Protein AF-A0A2D9JAF1-F1 (afdb_monomer_lite)

Sequence (52 aa):
MSDGTKRRRRIVLAMTGASGAPIAVRLLQVMRRDPDVEVHLTISPSGAAVLQ

Structure (mmCIF, N/CA/C/O backbone):
data_AF-A0A2D9JAF1-F1
#
_entry.id   AF-A0A2D9JAF1-F1
#
loop_
_atom_site.group_PDB
_atom_site.id
_atom_site.type_symbol
_atom_site.label_atom_id
_atom_site.label_alt_id
_atom_site.label_comp_id
_atom_site.label_asym_id
_atom_site.label_entity_id
_atom_site.label_seq_id
_atom_site.pdbx_PDB_ins_code
_atom_site.Cartn_x
_atom_site.Cartn_y
_atom_site.Cartn_z
_atom_site.occupancy
_atom_site.B_iso_or_equiv
_atom_site.auth_seq_id
_atom_site.auth_comp_id
_atom_site.auth_asym_id
_atom_site.auth_atom_id
_atom_site.pdbx_PDB_model_num
ATOM 1 N N . MET A 1 1 ? -19.143 5.296 31.804 1.00 50.44 1 MET A N 1
ATOM 2 C CA . MET A 1 1 ? -19.184 5.115 30.338 1.00 50.44 1 MET A CA 1
ATOM 3 C C . MET A 1 1 ? -17.781 5.368 29.832 1.00 50.44 1 MET A C 1
ATOM 5 O O . MET A 1 1 ? -17.376 6.515 29.723 1.00 50.44 1 MET A O 1
ATOM 9 N N . SER A 1 2 ? -16.990 4.307 29.707 1.00 45.59 2 SER A N 1
ATOM 10 C CA . SER A 1 2 ? -15.56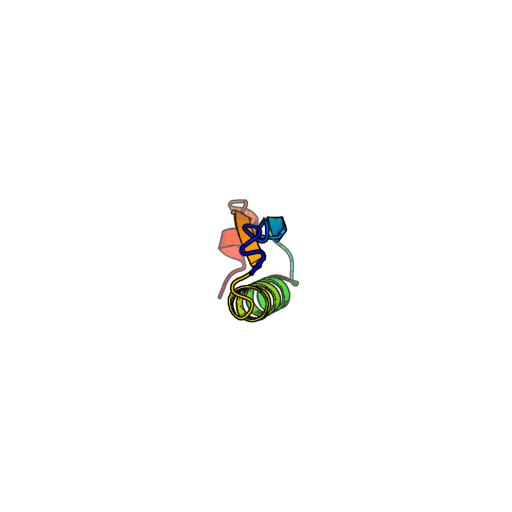4 4.411 29.407 1.00 45.59 2 SER A 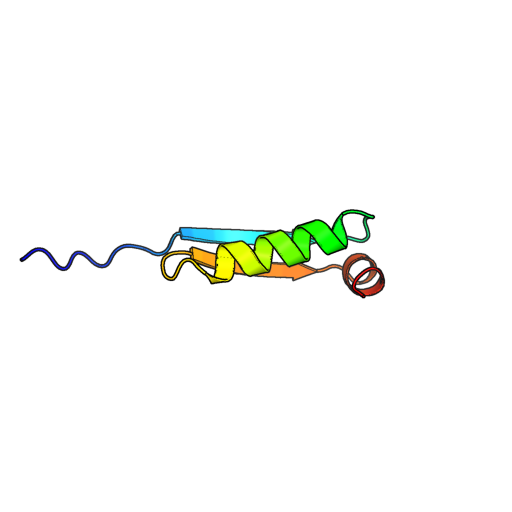CA 1
ATOM 11 C C . SER A 1 2 ? -15.382 4.684 27.915 1.00 45.59 2 SER A C 1
ATOM 13 O O . SER A 1 2 ? -15.233 3.750 27.134 1.00 45.59 2 SER A O 1
ATOM 15 N N . ASP A 1 3 ? -15.418 5.956 27.520 1.00 60.66 3 ASP A N 1
ATOM 16 C CA . ASP A 1 3 ? -14.884 6.403 26.231 1.00 60.66 3 ASP A CA 1
ATOM 17 C C . ASP A 1 3 ? -13.351 6.412 26.324 1.00 60.66 3 ASP A C 1
ATOM 19 O O . ASP A 1 3 ? -12.691 7.430 26.524 1.00 60.66 3 ASP A O 1
ATOM 23 N N . GLY A 1 4 ? -12.781 5.207 26.335 1.00 57.25 4 GLY A N 1
ATOM 24 C CA . GLY A 1 4 ? -11.350 5.013 26.184 1.00 57.25 4 GLY A CA 1
ATOM 25 C C . GLY A 1 4 ? -11.042 5.118 24.704 1.00 57.25 4 GLY A C 1
ATOM 26 O O . GLY A 1 4 ? -11.383 4.203 23.959 1.00 57.25 4 GLY A O 1
ATOM 27 N N . THR A 1 5 ? -10.416 6.216 24.285 1.00 64.38 5 THR A N 1
ATOM 28 C CA . THR A 1 5 ? -9.908 6.443 22.926 1.00 64.38 5 THR A CA 1
ATOM 29 C C . THR A 1 5 ? -9.229 5.184 22.386 1.00 64.38 5 THR A C 1
ATOM 31 O O . THR A 1 5 ? -8.074 4.875 22.692 1.00 64.38 5 THR A O 1
ATOM 34 N N . LYS A 1 6 ? -9.973 4.407 21.593 1.00 72.56 6 LYS A N 1
ATOM 35 C CA . LYS A 1 6 ? -9.483 3.155 21.027 1.00 72.56 6 LYS A CA 1
ATOM 36 C C . LYS A 1 6 ? -8.365 3.525 20.059 1.00 72.56 6 LYS A C 1
ATOM 38 O O . LYS A 1 6 ? -8.593 4.196 19.053 1.00 72.56 6 LYS A O 1
ATOM 43 N N . ARG A 1 7 ? -7.121 3.177 20.401 1.00 83.12 7 ARG A N 1
ATOM 44 C CA . ARG A 1 7 ? -5.976 3.502 19.543 1.00 83.12 7 ARG A CA 1
ATOM 45 C C . ARG A 1 7 ? -6.131 2.767 18.218 1.00 83.12 7 ARG A C 1
ATOM 47 O O . ARG A 1 7 ? -6.177 1.538 18.205 1.00 83.12 7 ARG A O 1
ATOM 54 N N . ARG A 1 8 ? -6.159 3.533 17.124 1.00 89.75 8 ARG A N 1
ATOM 55 C CA . ARG A 1 8 ? -6.139 2.985 15.767 1.00 89.75 8 ARG A CA 1
ATOM 56 C C . ARG A 1 8 ? -4.936 2.068 15.582 1.00 89.75 8 ARG A C 1
ATOM 58 O O . ARG A 1 8 ? -3.823 2.383 16.017 1.00 89.75 8 ARG A O 1
ATOM 65 N N . ARG A 1 9 ? -5.153 0.945 14.909 1.00 95.50 9 ARG A N 1
ATOM 66 C CA . ARG A 1 9 ? -4.105 0.024 14.485 1.00 95.50 9 ARG A CA 1
ATOM 67 C C . ARG A 1 9 ? -3.373 0.639 13.295 1.00 95.50 9 ARG A C 1
ATOM 69 O O . ARG A 1 9 ? -3.932 0.753 12.209 1.00 95.50 9 ARG A O 1
ATOM 76 N N . ARG A 1 10 ? -2.120 1.038 13.511 1.00 96.69 10 ARG A N 1
ATOM 77 C CA . ARG A 1 10 ? -1.270 1.662 12.489 1.00 96.69 10 ARG A CA 1
ATOM 78 C C . ARG A 1 10 ? -0.434 0.606 11.779 1.00 96.69 10 ARG A C 1
ATOM 80 O O . ARG A 1 10 ? 0.239 -0.183 12.441 1.00 96.69 10 ARG A O 1
ATOM 87 N N . ILE A 1 11 ? -0.484 0.590 10.452 1.00 97.50 11 ILE A N 1
ATOM 88 C CA . ILE A 1 11 ? 0.216 -0.376 9.600 1.00 97.50 11 ILE A CA 1
ATOM 89 C C . ILE A 1 11 ? 1.059 0.398 8.590 1.00 97.50 11 ILE A C 1
ATOM 91 O O . ILE A 1 11 ? 0.527 1.205 7.833 1.00 97.50 11 ILE A O 1
ATOM 95 N N . VAL A 1 12 ? 2.363 0.130 8.551 1.00 97.75 12 VAL A N 1
ATOM 96 C CA . VAL A 1 12 ? 3.230 0.609 7.468 1.00 97.75 12 VAL A CA 1
ATOM 97 C C . VAL A 1 12 ? 3.264 -0.464 6.387 1.00 97.75 12 VAL A C 1
ATOM 99 O O . VAL A 1 12 ? 3.644 -1.602 6.665 1.00 97.75 12 VAL A O 1
ATOM 102 N N . LEU A 1 13 ? 2.857 -0.114 5.168 1.00 97.00 13 LEU A N 1
ATOM 103 C CA . LEU A 1 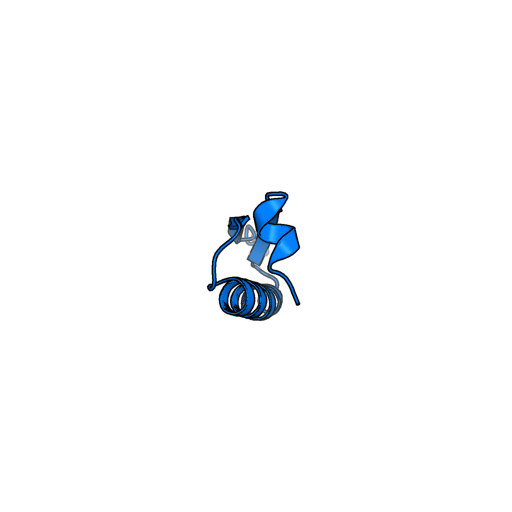13 ? 2.883 -1.008 4.013 1.00 97.00 13 LEU A CA 1
ATOM 104 C C . LEU A 1 13 ? 3.876 -0.467 2.9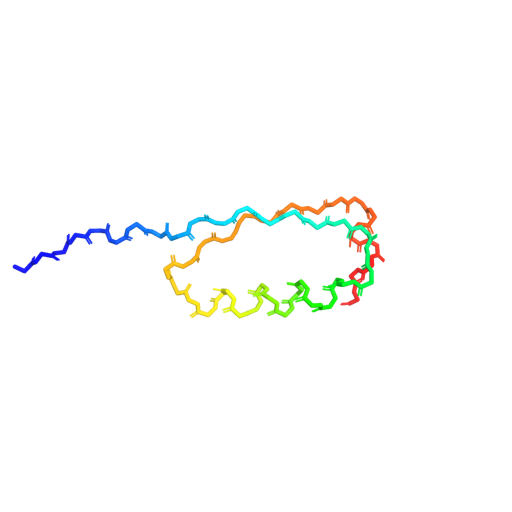87 1.00 97.00 13 LEU A C 1
ATOM 106 O O . LEU A 1 13 ? 3.664 0.611 2.441 1.00 97.00 13 LEU A O 1
ATOM 110 N N . ALA A 1 14 ? 4.933 -1.227 2.708 1.00 97.69 14 ALA A N 1
ATOM 111 C CA . ALA A 1 14 ? 5.876 -0.921 1.640 1.00 97.69 14 ALA A CA 1
ATOM 112 C C . ALA A 1 14 ? 5.560 -1.763 0.397 1.00 97.69 14 ALA A C 1
ATOM 114 O O . ALA A 1 14 ? 5.410 -2.982 0.491 1.00 97.69 14 ALA A O 1
ATOM 115 N N . MET A 1 15 ? 5.479 -1.119 -0.766 1.00 97.50 15 MET A N 1
ATOM 116 C CA . MET A 1 15 ? 5.256 -1.763 -2.060 1.00 97.50 15 MET A CA 1
ATOM 117 C C . MET A 1 15 ? 6.442 -1.531 -3.000 1.00 97.50 15 MET A C 1
ATOM 119 O O . MET A 1 15 ? 6.920 -0.408 -3.168 1.00 97.50 15 MET A O 1
ATOM 123 N N . THR A 1 16 ? 6.889 -2.602 -3.650 1.00 97.31 16 THR A N 1
ATOM 124 C CA . THR A 1 16 ? 7.926 -2.587 -4.692 1.00 97.31 16 THR A CA 1
ATOM 125 C C . THR A 1 16 ? 7.371 -3.125 -6.014 1.00 97.31 16 THR A C 1
ATOM 127 O O . THR A 1 16 ? 6.208 -3.525 -6.089 1.00 97.31 16 THR A O 1
ATOM 130 N N . GLY A 1 17 ? 8.181 -3.111 -7.079 1.00 97.50 17 GLY A N 1
ATOM 131 C CA . GLY A 1 17 ? 7.797 -3.649 -8.386 1.00 97.50 17 GLY A CA 1
ATOM 132 C C . GLY A 1 17 ? 7.702 -5.172 -8.374 1.00 97.50 17 GLY A C 1
ATOM 133 O O . GLY A 1 17 ? 8.711 -5.851 -8.538 1.00 97.50 17 GLY A O 1
ATOM 134 N N . ALA A 1 18 ? 6.494 -5.701 -8.182 1.00 96.94 18 ALA A N 1
ATOM 135 C CA . ALA A 1 18 ? 6.204 -7.131 -8.189 1.00 96.94 18 ALA A CA 1
ATOM 136 C C . ALA A 1 18 ? 4.818 -7.415 -8.789 1.00 96.94 18 ALA A C 1
ATOM 138 O O . ALA A 1 18 ? 3.923 -6.569 -8.751 1.00 96.94 18 ALA A O 1
ATOM 139 N N . SER A 1 19 ? 4.607 -8.643 -9.271 1.00 96.94 19 SER A N 1
ATOM 140 C CA . SER A 1 19 ? 3.328 -9.091 -9.852 1.00 96.94 19 SER A CA 1
ATOM 141 C C . SER A 1 19 ? 2.149 -9.063 -8.867 1.00 96.94 19 SER A C 1
ATOM 143 O O . SER A 1 19 ? 0.995 -9.097 -9.282 1.00 96.94 19 SER A O 1
ATOM 145 N N . GLY A 1 20 ? 2.419 -8.959 -7.562 1.00 96.12 20 GLY A N 1
ATOM 146 C CA . GLY A 1 20 ? 1.409 -8.864 -6.507 1.00 96.12 20 GLY A CA 1
ATOM 147 C C . GLY A 1 20 ? 0.740 -7.491 -6.355 1.00 96.12 20 GLY A C 1
ATOM 148 O O . GLY A 1 20 ? -0.094 -7.339 -5.463 1.00 96.12 20 GLY A O 1
ATOM 149 N N . ALA A 1 21 ? 1.065 -6.488 -7.178 1.00 96.69 21 ALA A N 1
ATOM 150 C CA . ALA A 1 21 ? 0.503 -5.138 -7.054 1.00 96.69 21 ALA A CA 1
ATOM 151 C C . ALA A 1 21 ? -1.046 -5.090 -7.023 1.00 96.69 21 ALA A C 1
ATOM 153 O O . ALA A 1 21 ? -1.585 -4.415 -6.140 1.00 96.69 21 ALA A O 1
ATOM 154 N N . PRO A 1 22 ? -1.792 -5.862 -7.846 1.00 96.69 22 PRO A N 1
ATOM 155 C CA . PRO A 1 22 ? -3.256 -5.909 -7.750 1.00 96.69 22 PRO A CA 1
ATOM 156 C C . PRO A 1 22 ? -3.763 -6.432 -6.396 1.00 96.69 22 PRO A C 1
ATOM 158 O O . PRO A 1 22 ? -4.781 -5.969 -5.879 1.00 96.69 22 PRO A O 1
ATOM 161 N N . ILE A 1 23 ? -3.032 -7.368 -5.781 1.00 96.75 23 ILE A N 1
ATOM 162 C CA . ILE A 1 23 ? -3.361 -7.910 -4.455 1.00 96.75 23 ILE A CA 1
ATOM 163 C C . ILE A 1 23 ? -3.134 -6.841 -3.383 1.00 96.75 23 ILE A C 1
ATOM 165 O O . ILE A 1 23 ? -3.977 -6.675 -2.504 1.00 96.75 23 ILE A O 1
ATOM 169 N N . ALA A 1 24 ? -2.042 -6.080 -3.471 1.00 96.44 24 ALA A N 1
ATOM 170 C CA . ALA A 1 24 ? -1.767 -4.983 -2.545 1.00 96.44 24 ALA A CA 1
ATOM 171 C C . ALA A 1 24 ? -2.840 -3.880 -2.625 1.00 96.44 24 ALA A C 1
ATOM 173 O O . ALA A 1 24 ? -3.317 -3.406 -1.592 1.00 96.44 24 ALA A O 1
ATOM 174 N N . VAL A 1 25 ? -3.309 -3.540 -3.832 1.00 96.56 25 VAL A N 1
ATOM 175 C CA . VAL A 1 25 ? -4.453 -2.629 -4.019 1.00 96.56 25 VAL A CA 1
ATOM 176 C C . VAL A 1 25 ? -5.708 -3.191 -3.350 1.00 96.56 25 VAL A C 1
ATOM 178 O O . VAL A 1 25 ? -6.392 -2.480 -2.609 1.00 96.56 25 VAL A O 1
ATOM 181 N N . ARG A 1 26 ? -6.003 -4.481 -3.551 1.00 97.50 26 ARG A N 1
ATOM 182 C CA . ARG A 1 26 ? -7.161 -5.120 -2.915 1.00 97.50 26 ARG A CA 1
ATOM 183 C C . ARG A 1 26 ? -7.054 -5.126 -1.388 1.00 97.50 26 ARG A C 1
ATOM 185 O O . ARG A 1 26 ? -8.046 -4.853 -0.713 1.00 97.50 26 ARG A O 1
ATOM 192 N N . LEU A 1 27 ? -5.869 -5.393 -0.849 1.00 97.19 27 LEU A N 1
ATOM 193 C CA . LEU A 1 27 ? -5.584 -5.335 0.583 1.00 97.19 27 LEU A CA 1
ATOM 194 C C . LEU A 1 27 ? -5.873 -3.939 1.149 1.00 97.19 27 LEU A C 1
ATOM 196 O O . LEU A 1 27 ? -6.599 -3.821 2.134 1.00 97.19 27 LEU A O 1
ATOM 200 N N . LEU A 1 28 ? -5.382 -2.886 0.489 1.00 97.31 28 LEU A N 1
ATOM 201 C CA . LEU A 1 28 ? -5.625 -1.494 0.877 1.00 97.31 28 LEU A CA 1
ATOM 202 C C . LEU A 1 28 ? -7.116 -1.138 0.862 1.00 97.31 28 LEU A C 1
ATOM 204 O O . LEU A 1 28 ? -7.609 -0.504 1.794 1.00 97.31 28 LEU A O 1
ATOM 208 N N . GLN A 1 29 ? -7.860 -1.580 -0.156 1.00 97.31 29 GLN A N 1
ATOM 209 C CA . GLN A 1 29 ? -9.313 -1.379 -0.220 1.00 97.31 29 GLN A CA 1
ATOM 210 C C . GLN A 1 29 ? -10.050 -2.059 0.938 1.00 97.31 29 GLN A C 1
ATOM 212 O O . GLN A 1 29 ? -11.045 -1.520 1.419 1.00 97.31 29 GLN A O 1
ATOM 217 N N . VAL A 1 30 ? -9.595 -3.241 1.365 1.00 97.56 30 VAL A N 1
ATOM 218 C CA . VAL A 1 30 ? -10.174 -3.958 2.508 1.00 97.56 30 VAL A CA 1
ATOM 219 C C . VAL A 1 30 ? -9.822 -3.251 3.815 1.00 97.56 30 VAL A C 1
ATOM 221 O O . VAL A 1 30 ? -10.726 -2.967 4.593 1.00 97.56 30 VAL A O 1
ATOM 224 N N . MET A 1 31 ? -8.552 -2.896 4.027 1.00 97.00 31 MET A N 1
ATOM 225 C CA .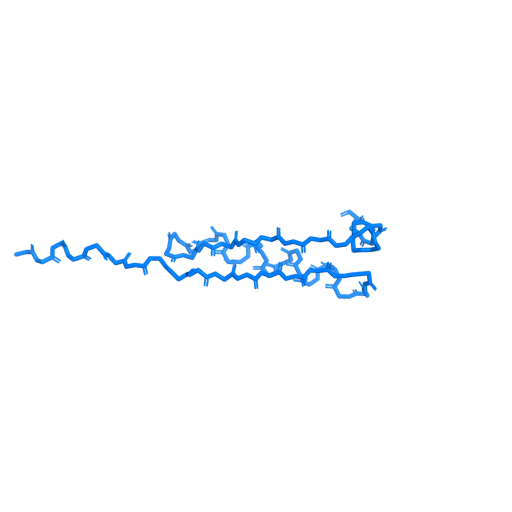 MET A 1 31 ? -8.099 -2.177 5.225 1.00 97.00 31 MET A CA 1
ATOM 226 C C . MET A 1 31 ? -8.797 -0.825 5.389 1.00 97.00 31 MET A C 1
ATOM 228 O O . MET A 1 31 ? -9.190 -0.473 6.494 1.00 97.00 31 MET A O 1
ATOM 232 N N . ARG A 1 32 ? -9.041 -0.101 4.289 1.00 95.75 32 ARG A N 1
ATOM 233 C CA . ARG A 1 32 ? -9.767 1.179 4.293 1.00 95.75 32 ARG A CA 1
ATOM 234 C C . ARG A 1 32 ? -11.211 1.074 4.810 1.00 95.75 32 ARG A C 1
ATOM 236 O O . ARG A 1 32 ? -11.795 2.096 5.157 1.00 95.75 32 ARG A O 1
ATOM 243 N N . ARG A 1 33 ? -11.813 -0.122 4.831 1.00 97.50 33 ARG A N 1
ATOM 244 C CA . ARG A 1 33 ? -13.182 -0.326 5.342 1.00 97.50 33 ARG A CA 1
ATOM 245 C C . ARG A 1 33 ? -13.250 -0.350 6.866 1.00 97.50 33 ARG A C 1
ATOM 247 O O . ARG A 1 33 ? -14.341 -0.189 7.400 1.00 97.50 33 ARG A O 1
ATOM 254 N N . ASP A 1 34 ? -12.125 -0.560 7.545 1.00 96.06 34 ASP A N 1
ATOM 255 C CA . ASP A 1 34 ? -12.057 -0.573 9.001 1.00 96.06 34 ASP A CA 1
ATOM 256 C C . ASP A 1 34 ? -11.643 0.822 9.516 1.00 96.06 34 ASP A C 1
ATOM 258 O O . ASP A 1 34 ? -10.500 1.234 9.300 1.00 96.06 34 ASP A O 1
ATOM 262 N N . PRO A 1 35 ? -12.539 1.575 10.184 1.00 92.69 35 PRO A N 1
ATOM 263 C CA . PRO A 1 35 ? -12.232 2.914 10.697 1.00 92.69 35 PRO A CA 1
ATOM 264 C C . PRO A 1 35 ? -11.191 2.913 11.830 1.00 92.69 35 PRO A C 1
ATOM 266 O O . PRO A 1 35 ? -10.631 3.970 12.144 1.00 92.69 35 PRO A O 1
ATOM 269 N N . ASP A 1 36 ? -10.916 1.749 12.428 1.00 95.19 36 ASP A N 1
ATOM 270 C CA . ASP A 1 36 ? -9.871 1.576 13.433 1.00 95.19 36 ASP A CA 1
ATOM 271 C C . ASP A 1 36 ? -8.493 1.307 12.799 1.00 95.19 36 ASP A C 1
ATOM 273 O O . ASP A 1 36 ? -7.499 1.261 13.526 1.00 95.19 36 ASP A O 1
ATOM 277 N N . VAL A 1 37 ? -8.386 1.148 11.474 1.00 96.62 37 VAL A N 1
ATOM 278 C CA . VAL A 1 37 ? -7.120 0.880 10.773 1.00 96.62 37 VAL A CA 1
ATOM 279 C C . VAL A 1 37 ? -6.608 2.130 10.061 1.00 96.62 37 VAL A C 1
ATOM 281 O O . VAL A 1 37 ? -7.314 2.801 9.314 1.00 96.62 37 VAL A O 1
ATOM 284 N N . GLU A 1 38 ? -5.327 2.425 10.262 1.00 97.12 38 GLU A N 1
ATOM 285 C CA . GLU A 1 38 ? -4.614 3.512 9.597 1.00 97.12 38 GLU A CA 1
ATOM 286 C C . GLU A 1 38 ? -3.420 2.928 8.838 1.00 97.12 38 GLU A C 1
ATOM 288 O O . GLU A 1 38 ? -2.537 2.315 9.442 1.00 97.12 38 GLU A O 1
ATOM 293 N N . VAL A 1 39 ? -3.392 3.100 7.514 1.00 97.81 39 VAL A N 1
ATOM 294 C CA . VAL A 1 39 ? -2.304 2.589 6.669 1.00 97.81 39 VAL A CA 1
ATOM 295 C C . VAL A 1 39 ? -1.415 3.731 6.203 1.00 97.81 39 VAL A C 1
ATOM 297 O O . VAL A 1 39 ? -1.893 4.705 5.626 1.00 97.81 39 VAL A O 1
ATOM 300 N N . HIS A 1 40 ? -0.111 3.589 6.426 1.00 97.62 40 HIS A N 1
ATOM 301 C CA . HIS A 1 40 ? 0.927 4.462 5.886 1.00 97.62 40 HIS A CA 1
ATOM 302 C C . HIS A 1 40 ? 1.607 3.713 4.742 1.00 97.62 40 HIS A C 1
ATOM 304 O O . HIS A 1 40 ? 2.359 2.765 4.967 1.00 97.62 40 HIS A O 1
ATOM 310 N N . LEU A 1 41 ? 1.282 4.099 3.511 1.00 97.62 41 LEU A N 1
ATOM 311 C CA . LEU A 1 41 ? 1.759 3.436 2.300 1.00 97.62 41 LEU A CA 1
ATOM 312 C C . LEU A 1 41 ? 3.032 4.110 1.774 1.00 97.62 41 LEU A C 1
ATOM 314 O O . LEU A 1 41 ? 3.045 5.321 1.561 1.00 97.62 41 LEU A O 1
ATOM 318 N N . THR A 1 42 ? 4.070 3.321 1.504 1.00 98.06 42 THR A N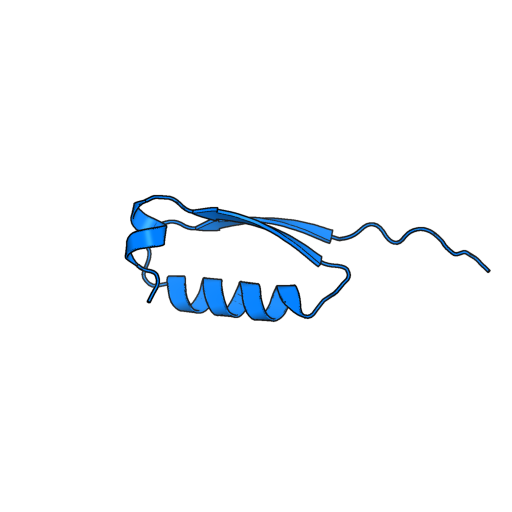 1
ATOM 319 C CA . THR A 1 42 ? 5.274 3.745 0.776 1.00 98.06 42 THR A CA 1
ATOM 320 C C . THR A 1 42 ? 5.452 2.888 -0.473 1.00 98.06 42 THR A C 1
ATOM 322 O O . THR A 1 42 ? 5.227 1.679 -0.448 1.00 98.06 42 THR A O 1
ATOM 325 N N . ILE A 1 43 ? 5.826 3.504 -1.595 1.00 98.12 43 ILE A N 1
ATOM 326 C CA . ILE A 1 43 ? 5.945 2.818 -2.888 1.00 98.12 43 ILE A CA 1
ATOM 327 C C . ILE A 1 43 ? 7.261 3.229 -3.550 1.00 98.12 43 ILE A C 1
ATOM 329 O O . ILE A 1 43 ? 7.563 4.419 -3.632 1.00 98.12 43 ILE A O 1
ATOM 333 N N . SER A 1 44 ? 8.048 2.260 -4.023 1.00 98.44 44 SER A N 1
ATOM 334 C CA . SER A 1 44 ? 9.238 2.542 -4.838 1.00 98.44 44 SER A CA 1
ATOM 335 C C . SER A 1 44 ? 8.854 2.970 -6.266 1.00 98.44 44 SER A C 1
ATOM 337 O O . SER A 1 44 ? 7.758 2.647 -6.726 1.00 98.44 44 SER A O 1
ATOM 339 N N . PRO A 1 45 ? 9.759 3.594 -7.046 1.00 98.31 45 PRO A N 1
ATOM 340 C CA . PRO A 1 45 ? 9.496 3.877 -8.462 1.00 98.31 45 PRO A CA 1
ATOM 341 C C . PRO A 1 45 ? 9.085 2.631 -9.265 1.00 98.31 45 PRO A C 1
ATOM 343 O O . PRO A 1 45 ? 8.147 2.675 -10.056 1.00 98.31 45 PRO A O 1
ATOM 346 N N . SER A 1 46 ? 9.729 1.488 -9.006 1.00 97.94 46 SER A N 1
ATOM 347 C CA . SER A 1 46 ? 9.366 0.207 -9.623 1.00 97.94 46 SER A CA 1
ATOM 348 C C . SER A 1 46 ? 7.992 -0.311 -9.184 1.00 97.94 46 SER A C 1
ATOM 350 O O . SER A 1 46 ? 7.310 -0.945 -9.981 1.00 97.94 46 SER A O 1
ATOM 352 N N . GLY A 1 47 ? 7.562 -0.030 -7.949 1.00 97.50 47 GLY A N 1
ATOM 353 C CA . GLY A 1 47 ? 6.220 -0.358 -7.465 1.00 97.50 47 GLY A CA 1
ATOM 354 C C . GLY A 1 47 ? 5.138 0.488 -8.125 1.00 97.50 47 GLY A C 1
ATOM 355 O O . GLY A 1 47 ? 4.082 -0.031 -8.467 1.00 97.50 47 GLY A O 1
ATOM 356 N N . ALA A 1 48 ? 5.420 1.768 -8.375 1.00 97.12 48 ALA A N 1
ATOM 357 C CA . ALA A 1 48 ? 4.505 2.641 -9.101 1.00 97.12 48 ALA A CA 1
ATOM 358 C C . ALA A 1 48 ? 4.333 2.202 -10.566 1.00 97.12 48 ALA A C 1
ATOM 360 O O . ALA A 1 48 ? 3.224 2.240 -11.086 1.00 97.12 48 ALA A O 1
ATOM 361 N N . ALA A 1 49 ? 5.405 1.722 -11.206 1.00 97.44 49 ALA A N 1
ATOM 362 C CA . ALA A 1 49 ? 5.386 1.289 -12.605 1.00 97.44 49 ALA A CA 1
ATOM 363 C C . ALA A 1 49 ? 4.498 0.060 -12.884 1.00 97.44 49 ALA A C 1
ATOM 365 O O . ALA A 1 49 ? 4.133 -0.178 -14.032 1.00 97.44 49 ALA A O 1
ATOM 366 N N . VAL A 1 50 ? 4.165 -0.729 -11.855 1.00 96.62 50 VAL A N 1
ATOM 367 C CA . VAL A 1 50 ? 3.342 -1.946 -11.980 1.00 96.62 50 VAL A CA 1
ATOM 368 C C . VAL A 1 50 ? 1.901 -1.756 -11.491 1.00 96.62 50 VAL A C 1
ATOM 370 O O . VAL A 1 50 ? 1.134 -2.719 -11.459 1.00 96.62 50 VAL A O 1
ATOM 373 N N . LEU A 1 51 ? 1.523 -0.537 -11.094 1.00 94.44 51 LEU A N 1
ATOM 374 C CA . LEU A 1 51 ? 0.132 -0.190 -10.804 1.00 94.44 51 LEU A CA 1
ATOM 375 C C . LEU A 1 51 ? -0.599 0.095 -12.125 1.00 94.44 51 LEU A C 1
ATOM 377 O O . LEU A 1 51 ? -0.094 0.831 -12.971 1.00 94.44 51 LEU A O 1
ATOM 381 N N . GLN A 1 52 ? -1.765 -0.527 -12.300 1.00 80.00 52 GLN A N 1
ATOM 382 C CA . GLN A 1 52 ? -2.661 -0.377 -13.453 1.00 80.00 52 GLN A CA 1
ATOM 383 C C . GLN A 1 52 ? -3.912 0.391 -13.028 1.00 80.00 52 GLN A C 1
ATOM 385 O O . GLN A 1 52 ? -4.371 0.152 -11.883 1.00 80.00 52 GLN A O 1
#

pLDDT: mean 91.79, std 12.82, range [45.59, 98.44]

Foldseek 3Di:
DDPPPLQAAEEEAEFAQDPCLVVVVVVVVVQVVDPSHDYDYHYDPNRVVNHD

Secondary structure (DSSP, 8-state):
--------EEEEEEE-SSTTHHHHHHHHHHHTT-TTEEEEEEE-HHHHTT--

Radius of gyration: 14.18 Å; chains: 1; bounding box: 29×16×44 Å